Protein AF-A0A183U606-F1 (afdb_monomer_lite)

Structure (mmCIF, N/CA/C/O backbone):
data_AF-A0A183U606-F1
#
_entry.id   AF-A0A183U606-F1
#
loop_
_atom_site.group_PDB
_atom_site.id
_atom_site.type_symbol
_atom_site.label_atom_id
_atom_site.label_alt_id
_atom_site.label_comp_id
_atom_site.label_asym_id
_atom_site.label_entity_id
_atom_site.label_seq_id
_atom_site.pdbx_PDB_ins_code
_atom_site.Cartn_x
_atom_site.Cartn_y
_atom_site.Cartn_z
_atom_site.occupancy
_atom_site.B_iso_or_equiv
_atom_site.auth_seq_id
_atom_site.auth_comp_id
_atom_site.auth_asym_id
_atom_site.auth_atom_id
_atom_site.pdbx_PDB_model_num
ATOM 1 N N . MET A 1 1 ? 29.284 -0.358 -15.252 1.00 51.59 1 MET A N 1
ATOM 2 C CA . MET A 1 1 ? 27.836 -0.085 -15.121 1.00 51.59 1 MET A CA 1
ATOM 3 C C . MET A 1 1 ? 27.487 1.067 -16.041 1.00 51.59 1 MET A C 1
ATOM 5 O O . MET A 1 1 ? 28.273 2.001 -16.119 1.00 51.59 1 MET A O 1
ATOM 9 N N . VAL A 1 2 ? 26.367 0.983 -16.757 1.00 69.38 2 VAL A N 1
ATOM 10 C CA . VAL A 1 2 ? 25.834 2.104 -17.545 1.00 69.38 2 VAL A CA 1
ATOM 11 C C . VAL A 1 2 ? 24.966 2.936 -16.607 1.00 69.38 2 VAL A C 1
ATOM 13 O O . VAL A 1 2 ? 24.055 2.390 -15.990 1.00 69.38 2 VAL A O 1
ATOM 16 N N . SER A 1 3 ? 25.261 4.226 -16.464 1.00 72.00 3 SER A N 1
ATOM 17 C CA . SER A 1 3 ? 24.413 5.155 -15.716 1.00 72.00 3 SER A CA 1
ATOM 18 C C . SER A 1 3 ? 23.158 5.465 -16.533 1.00 72.00 3 SER A C 1
ATOM 20 O O . SER A 1 3 ? 23.255 6.032 -17.624 1.00 72.00 3 SER A O 1
ATOM 22 N N . VAL A 1 4 ? 21.992 5.071 -16.022 1.00 73.94 4 VAL A N 1
ATOM 23 C CA . VAL A 1 4 ? 20.691 5.378 -16.627 1.00 73.94 4 VAL A CA 1
ATOM 24 C C . VAL A 1 4 ? 20.241 6.755 -16.136 1.00 73.94 4 VAL A C 1
ATOM 26 O O . VAL A 1 4 ? 20.188 7.009 -14.938 1.00 73.94 4 VAL A O 1
ATOM 29 N N . SER A 1 5 ? 19.941 7.646 -17.071 1.00 78.75 5 SER A N 1
ATOM 30 C CA . SER A 1 5 ? 19.468 9.008 -16.868 1.00 78.75 5 SER A CA 1
ATOM 31 C C . SER A 1 5 ? 17.972 9.066 -17.204 1.00 78.75 5 SER A C 1
ATOM 33 O O . SER A 1 5 ? 17.565 8.544 -18.249 1.00 78.75 5 SER A O 1
ATOM 35 N N . PRO A 1 6 ? 17.140 9.681 -16.346 1.00 72.06 6 PRO A N 1
ATOM 36 C CA . PRO A 1 6 ? 15.696 9.750 -16.554 1.00 72.06 6 PRO A CA 1
ATOM 37 C C . PRO A 1 6 ? 15.299 10.411 -17.881 1.00 72.06 6 PRO A C 1
ATOM 39 O O . PRO A 1 6 ? 15.915 11.386 -18.308 1.00 72.06 6 PRO A O 1
ATOM 42 N N . GLY A 1 7 ? 14.258 9.887 -18.534 1.00 73.81 7 GLY A N 1
ATOM 43 C CA . GLY A 1 7 ? 13.713 10.414 -19.793 1.00 73.81 7 GLY A CA 1
ATOM 44 C C . GLY A 1 7 ? 14.581 10.195 -21.041 1.00 73.81 7 GLY A C 1
ATOM 45 O O . GLY A 1 7 ? 14.185 10.601 -22.133 1.00 73.81 7 GLY A O 1
ATOM 46 N N . VAL A 1 8 ? 15.743 9.549 -20.909 1.00 83.12 8 VAL A N 1
ATOM 47 C CA . VAL A 1 8 ? 16.643 9.251 -22.031 1.00 83.12 8 VAL A CA 1
ATOM 48 C C . VAL A 1 8 ? 16.272 7.912 -22.674 1.00 83.12 8 VAL A C 1
ATOM 50 O O . VAL A 1 8 ? 15.867 6.960 -22.005 1.00 83.12 8 VAL A O 1
ATOM 53 N N . GLN A 1 9 ? 16.408 7.836 -23.997 1.00 86.00 9 GLN A N 1
ATOM 54 C CA . GLN A 1 9 ? 16.187 6.616 -24.764 1.00 86.00 9 GLN A CA 1
ATOM 55 C C . GLN A 1 9 ? 17.453 5.753 -24.783 1.00 86.00 9 GLN A C 1
ATOM 57 O O . GLN A 1 9 ? 18.538 6.225 -25.124 1.00 86.00 9 GLN A O 1
ATOM 62 N N . TYR A 1 10 ? 17.308 4.474 -24.446 1.00 87.19 10 TYR A N 1
ATOM 63 C CA . TYR A 1 10 ? 18.396 3.506 -24.398 1.00 87.19 10 TYR A CA 1
ATOM 64 C C . TYR A 1 10 ? 18.227 2.440 -25.471 1.00 87.19 10 TYR A C 1
ATOM 66 O O . TYR A 1 10 ? 17.169 1.827 -25.609 1.00 87.19 10 TYR A O 1
ATOM 74 N N . HIS A 1 11 ? 19.314 2.194 -26.199 1.00 89.94 11 HIS A N 1
ATOM 75 C CA . HIS A 1 11 ? 19.431 1.087 -27.138 1.00 89.94 11 HIS A CA 1
ATOM 76 C C . HIS A 1 11 ? 20.154 -0.065 -26.443 1.00 89.94 11 HIS A C 1
ATOM 78 O O . HIS A 1 11 ? 21.359 -0.000 -26.201 1.00 89.94 11 HIS A O 1
ATOM 84 N N . ALA A 1 12 ? 19.415 -1.121 -26.118 1.00 86.69 12 ALA A N 1
ATOM 85 C CA . ALA A 1 12 ? 19.980 -2.349 -25.585 1.00 86.69 12 ALA A CA 1
ATOM 86 C C . ALA A 1 12 ? 20.118 -3.367 -26.719 1.00 86.69 12 ALA A C 1
ATOM 88 O O . ALA A 1 12 ? 19.152 -3.663 -27.420 1.00 86.69 12 ALA A O 1
ATOM 89 N N . THR A 1 13 ? 21.318 -3.917 -26.899 1.00 90.75 13 THR A N 1
ATOM 90 C CA . THR A 1 13 ? 21.570 -4.978 -27.880 1.00 90.75 13 THR A CA 1
ATOM 91 C C . THR A 1 13 ? 22.201 -6.178 -27.202 1.00 90.75 13 THR A C 1
ATOM 93 O O . THR A 1 13 ? 23.257 -6.052 -26.582 1.00 90.75 13 THR A O 1
ATOM 96 N N . VAL A 1 14 ? 21.585 -7.346 -27.350 1.00 91.06 14 VAL A N 1
ATOM 97 C CA . VAL A 1 14 ? 22.096 -8.617 -26.834 1.00 91.06 14 VAL A CA 1
ATOM 98 C C . VAL A 1 14 ? 22.326 -9.585 -27.987 1.00 91.06 14 VAL A C 1
ATOM 100 O O . VAL A 1 14 ? 21.628 -9.551 -28.997 1.00 91.06 14 VAL A O 1
ATOM 103 N N . ARG A 1 15 ? 23.318 -10.460 -27.853 1.00 94.56 15 ARG A N 1
ATOM 104 C CA . ARG A 1 15 ? 23.499 -11.610 -28.743 1.00 94.56 15 ARG A CA 1
ATOM 105 C C . ARG A 1 15 ? 23.954 -12.801 -27.921 1.00 94.56 15 ARG A C 1
ATOM 107 O O . ARG A 1 15 ? 24.684 -12.627 -26.946 1.00 94.56 15 ARG A O 1
ATOM 114 N N . ALA A 1 16 ? 23.549 -13.992 -28.328 1.00 92.38 16 ALA A N 1
ATOM 115 C CA . ALA A 1 16 ? 24.058 -15.224 -27.750 1.00 92.38 16 ALA A CA 1
ATOM 116 C C . ALA A 1 16 ? 25.278 -15.680 -28.553 1.00 92.38 16 ALA A C 1
ATOM 118 O O . ALA A 1 16 ? 25.255 -15.633 -29.781 1.00 92.38 16 ALA A O 1
ATOM 119 N N . CYS A 1 17 ? 26.335 -16.126 -27.881 1.00 94.25 17 CYS A N 1
ATOM 120 C CA . CYS A 1 17 ? 27.505 -16.706 -28.534 1.00 94.25 17 CYS A CA 1
ATOM 121 C C . CYS A 1 17 ? 27.821 -18.069 -27.921 1.00 94.25 17 CYS A C 1
ATOM 123 O O . CYS A 1 17 ? 27.781 -18.227 -26.703 1.00 94.25 17 CYS A O 1
ATOM 125 N N . VAL A 1 18 ? 28.172 -19.033 -28.768 1.00 92.38 18 VAL A N 1
ATOM 126 C CA . VAL A 1 18 ? 28.746 -20.320 -28.374 1.00 92.38 18 VAL A CA 1
ATOM 127 C C . VAL A 1 18 ? 30.096 -20.439 -29.070 1.00 92.38 18 VAL A C 1
ATOM 129 O O . VAL A 1 18 ? 30.176 -20.495 -30.297 1.00 92.38 18 VAL A O 1
ATOM 132 N N . MET A 1 19 ? 31.170 -20.446 -28.277 1.00 92.38 19 MET A N 1
ATOM 133 C CA . MET A 1 19 ? 32.551 -20.362 -28.765 1.00 92.38 19 MET A CA 1
ATOM 134 C C . MET A 1 19 ? 32.755 -19.137 -29.679 1.00 92.38 19 MET A C 1
ATOM 136 O O . MET A 1 19 ? 32.688 -18.004 -29.208 1.00 92.38 19 MET A O 1
ATOM 140 N N . THR A 1 20 ? 32.998 -19.352 -30.974 1.00 91.56 20 THR A N 1
ATOM 141 C CA . THR A 1 20 ? 33.226 -18.307 -31.983 1.00 91.56 20 THR A CA 1
ATOM 142 C C . THR A 1 20 ? 31.988 -17.990 -32.823 1.00 91.56 20 THR A C 1
ATOM 144 O O . THR A 1 20 ? 32.018 -17.053 -33.619 1.00 91.56 20 THR A O 1
ATOM 147 N N . VAL A 1 21 ? 30.895 -18.741 -32.659 1.00 91.75 21 VAL A N 1
ATO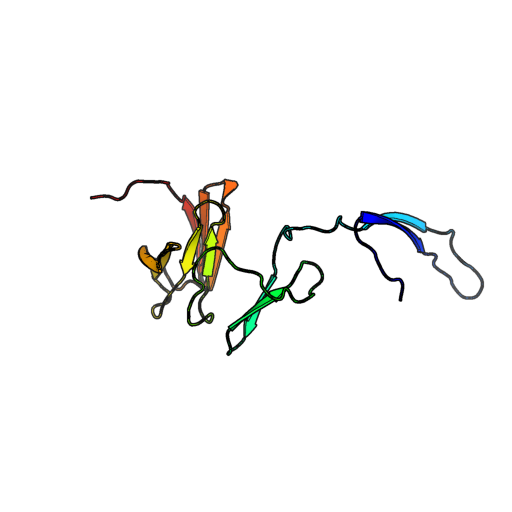M 148 C CA . VAL A 1 21 ? 29.651 -18.548 -33.411 1.00 91.75 21 VAL A CA 1
ATOM 149 C C . VAL A 1 21 ? 28.682 -17.734 -32.563 1.00 91.75 21 VAL A C 1
ATOM 151 O O . VAL A 1 21 ? 28.347 -18.122 -31.447 1.00 91.75 21 VAL A O 1
ATOM 154 N N . CYS A 1 22 ? 28.210 -16.608 -33.094 1.00 95.50 22 CYS A N 1
ATOM 155 C CA . CYS A 1 22 ? 27.234 -15.751 -32.428 1.00 95.50 22 CYS A CA 1
ATOM 156 C C . CYS A 1 22 ? 25.937 -15.658 -33.231 1.00 95.50 22 CYS A C 1
ATOM 158 O O . CYS A 1 22 ? 25.955 -15.646 -34.461 1.00 95.50 22 CYS A O 1
ATOM 160 N N . SER A 1 23 ? 24.815 -15.534 -32.527 1.00 94.81 23 SER A N 1
ATOM 161 C CA . SER A 1 23 ? 23.541 -15.149 -33.119 1.00 94.81 23 SER A CA 1
ATOM 162 C C . SER A 1 23 ? 23.615 -13.722 -33.678 1.00 94.81 23 SER A C 1
ATOM 164 O O . SER A 1 23 ? 24.464 -12.924 -33.255 1.00 94.81 23 SER A O 1
ATOM 166 N N . PRO A 1 24 ? 22.677 -13.349 -34.566 1.00 94.19 24 PRO A N 1
ATOM 167 C CA . PRO A 1 24 ? 22.391 -11.948 -34.838 1.00 94.19 24 PRO A CA 1
ATOM 168 C C . PRO A 1 24 ? 22.106 -11.178 -33.541 1.00 94.19 24 PRO A C 1
ATOM 170 O O . PRO A 1 24 ? 21.682 -11.762 -32.536 1.00 94.19 24 PRO A O 1
ATOM 173 N N . PHE A 1 25 ? 22.337 -9.866 -33.567 1.00 93.31 25 PHE A N 1
ATOM 174 C CA . PHE A 1 25 ? 21.952 -8.995 -32.461 1.00 93.31 25 PHE A CA 1
ATOM 175 C C . PHE A 1 25 ? 20.427 -8.906 -32.370 1.00 93.31 25 PHE A C 1
ATOM 177 O O . PHE A 1 25 ? 19.756 -8.618 -33.359 1.00 93.31 25 PHE A O 1
ATOM 184 N N . ALA A 1 26 ? 19.897 -9.116 -31.169 1.00 92.62 26 ALA A N 1
ATOM 185 C CA . ALA A 1 26 ? 18.553 -8.714 -30.799 1.00 92.62 26 ALA A CA 1
ATOM 186 C C . ALA A 1 26 ? 18.636 -7.330 -30.150 1.00 92.62 26 ALA A C 1
ATOM 188 O O . ALA A 1 26 ? 19.405 -7.125 -29.208 1.00 92.62 26 ALA A O 1
ATOM 189 N N . SER A 1 27 ? 17.870 -6.379 -30.673 1.00 91.94 27 SER A N 1
ATOM 190 C CA . SER A 1 27 ? 17.892 -4.985 -30.234 1.00 91.94 27 SER A CA 1
ATOM 191 C C . SER A 1 27 ? 16.531 -4.588 -29.683 1.00 91.94 27 SER A C 1
ATOM 193 O O . SER A 1 27 ? 15.505 -4.887 -30.289 1.00 91.94 27 SER A O 1
ATOM 195 N N . ALA A 1 28 ? 16.529 -3.879 -28.561 1.00 88.31 28 ALA A N 1
ATOM 196 C CA . ALA A 1 28 ? 15.353 -3.227 -28.010 1.00 88.31 28 ALA A CA 1
ATOM 197 C C . ALA A 1 28 ? 15.683 -1.763 -27.727 1.00 88.31 28 ALA A C 1
ATOM 199 O O . ALA A 1 28 ? 16.792 -1.434 -27.297 1.00 88.31 28 ALA A O 1
ATOM 200 N N . ILE A 1 29 ? 14.713 -0.891 -27.981 1.00 87.19 29 ILE A N 1
ATOM 201 C CA . ILE A 1 29 ? 14.822 0.531 -27.686 1.00 87.19 29 ILE A CA 1
ATOM 202 C C . ILE A 1 29 ? 13.778 0.846 -26.628 1.00 87.19 29 ILE A C 1
ATOM 204 O O . ILE A 1 29 ? 12.586 0.790 -26.915 1.00 87.19 29 ILE A O 1
ATOM 208 N N . ASN A 1 30 ? 14.232 1.173 -25.422 1.00 81.50 30 ASN A N 1
ATOM 209 C CA . ASN A 1 30 ? 13.361 1.527 -24.310 1.00 81.50 30 ASN A 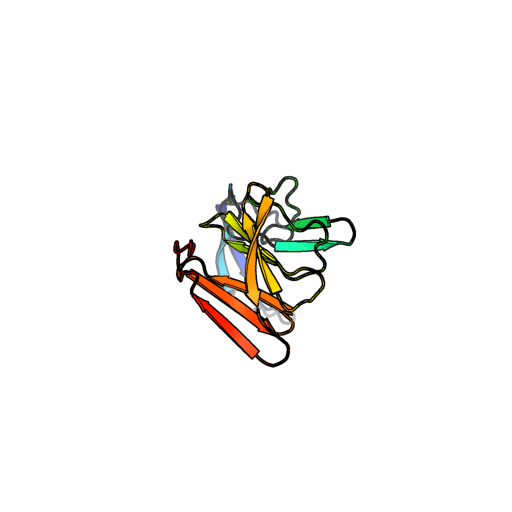CA 1
ATOM 210 C C . ASN A 1 30 ? 13.730 2.911 -23.789 1.00 81.50 30 ASN A C 1
ATOM 212 O O . ASN A 1 30 ? 14.906 3.244 -23.654 1.00 81.50 30 ASN A O 1
ATOM 216 N N . SER A 1 31 ? 12.718 3.708 -23.473 1.00 81.75 31 SER A N 1
ATOM 217 C CA . SER A 1 31 ? 12.910 4.980 -22.784 1.00 81.75 31 SER A CA 1
ATOM 218 C C . SER A 1 31 ? 12.943 4.735 -21.283 1.00 81.75 31 SER A C 1
ATOM 220 O O . SER A 1 31 ? 12.066 4.052 -20.751 1.00 81.75 31 SER A O 1
ATOM 222 N N . ALA A 1 32 ? 13.945 5.283 -20.597 1.00 74.38 32 ALA A N 1
ATOM 223 C CA . ALA A 1 32 ? 13.916 5.345 -19.144 1.00 74.38 32 ALA A CA 1
ATOM 224 C C . ALA A 1 32 ? 12.722 6.198 -18.704 1.00 74.38 32 ALA A C 1
ATOM 226 O O . ALA A 1 32 ? 12.347 7.153 -19.393 1.00 74.38 32 ALA A O 1
ATOM 227 N N . PHE A 1 33 ? 12.130 5.860 -17.558 1.00 70.62 33 PHE A N 1
ATOM 228 C CA . PHE A 1 33 ? 11.058 6.666 -16.987 1.00 70.62 33 PHE A CA 1
ATOM 229 C C . PHE A 1 33 ? 11.498 8.132 -16.880 1.00 70.62 33 PHE A C 1
ATOM 231 O O . PHE A 1 33 ? 12.657 8.423 -16.567 1.00 70.62 33 PHE A O 1
ATOM 238 N N . ALA A 1 34 ? 10.586 9.054 -17.194 1.00 69.62 34 ALA A N 1
ATOM 239 C CA . ALA A 1 34 ? 10.820 10.469 -16.939 1.00 69.62 34 ALA A CA 1
ATOM 240 C C . ALA A 1 34 ? 11.089 10.674 -15.438 1.00 69.62 34 ALA A C 1
ATOM 242 O O . ALA A 1 34 ? 10.566 9.906 -14.626 1.00 69.62 34 ALA A O 1
ATOM 243 N N . PRO A 1 35 ? 11.899 11.678 -15.058 1.00 62.88 35 PRO A N 1
ATOM 244 C CA . PRO A 1 35 ? 12.071 12.005 -13.654 1.00 62.88 35 PRO A CA 1
ATOM 245 C C . PRO A 1 35 ? 10.695 12.388 -13.112 1.00 62.88 35 PRO A C 1
ATOM 247 O O . PRO A 1 35 ? 10.078 13.354 -13.565 1.00 62.88 35 PRO A O 1
ATOM 250 N N . PHE A 1 36 ? 10.174 11.564 -12.213 1.00 62.16 36 PHE A N 1
ATOM 251 C CA . PHE A 1 36 ? 8.905 11.835 -11.570 1.00 62.16 36 PHE A CA 1
ATOM 252 C C . PHE A 1 36 ? 9.156 12.845 -10.452 1.00 62.16 36 PHE A C 1
ATOM 254 O O . PHE A 1 36 ? 9.927 12.562 -9.540 1.00 62.16 36 PHE A O 1
ATOM 261 N N . ASN A 1 37 ? 8.510 14.013 -10.519 1.00 61.50 37 ASN A N 1
ATOM 262 C CA . ASN A 1 37 ? 8.480 14.938 -9.378 1.00 61.50 37 ASN A CA 1
ATOM 263 C C . ASN A 1 37 ? 7.737 14.310 -8.186 1.00 61.50 37 ASN A C 1
ATOM 265 O O . ASN A 1 37 ? 8.070 14.588 -7.042 1.00 61.50 37 ASN A O 1
ATOM 269 N N . GLU A 1 38 ? 6.766 13.437 -8.472 1.00 60.84 38 GLU A N 1
ATOM 270 C CA . GLU A 1 38 ? 6.078 12.595 -7.497 1.00 60.84 38 GLU A CA 1
ATOM 271 C C . GLU A 1 38 ? 6.059 11.151 -8.018 1.00 60.84 38 GLU A C 1
ATOM 273 O O . GLU A 1 38 ? 5.519 10.909 -9.105 1.00 60.84 38 GLU A O 1
ATOM 278 N N . PRO A 1 39 ? 6.662 10.187 -7.303 1.00 65.44 39 PRO A N 1
ATOM 279 C CA . PRO A 1 39 ? 6.707 8.801 -7.749 1.00 65.44 39 PRO A CA 1
ATOM 280 C C . PRO A 1 39 ? 5.281 8.227 -7.878 1.00 65.44 39 PRO A C 1
ATOM 282 O O . PRO A 1 39 ? 4.448 8.445 -6.998 1.00 65.44 39 PRO A O 1
ATOM 285 N N . PRO A 1 40 ? 4.977 7.468 -8.951 1.00 65.06 40 PRO A N 1
ATOM 286 C CA . PRO A 1 40 ? 3.625 6.961 -9.213 1.00 65.06 40 PRO A CA 1
ATOM 287 C C . PRO A 1 40 ? 3.138 5.962 -8.154 1.00 65.06 40 PRO A C 1
ATOM 289 O O . PRO A 1 40 ? 1.937 5.763 -7.985 1.00 65.06 40 PRO A O 1
ATOM 292 N N . PHE A 1 41 ? 4.072 5.315 -7.464 1.00 70.81 41 PHE A N 1
ATOM 293 C CA . PHE A 1 41 ? 3.844 4.515 -6.273 1.00 70.81 41 PHE A CA 1
ATOM 294 C C . PHE A 1 41 ? 5.115 4.551 -5.426 1.00 70.81 41 PHE A C 1
ATOM 296 O O . PHE A 1 41 ? 6.220 4.684 -5.956 1.00 70.81 41 PHE A O 1
ATOM 303 N N . VAL A 1 42 ? 4.945 4.420 -4.116 1.00 77.31 42 VAL A N 1
ATOM 304 C CA . VAL A 1 42 ? 6.038 4.363 -3.147 1.00 77.31 42 VAL A CA 1
ATOM 305 C C . VAL A 1 42 ? 5.980 3.019 -2.450 1.00 77.31 42 VAL A C 1
ATOM 307 O O . VAL A 1 42 ? 4.909 2.544 -2.069 1.00 77.31 42 VAL A O 1
ATOM 310 N N . LEU A 1 43 ? 7.139 2.394 -2.323 1.00 82.00 43 LEU A N 1
ATOM 311 C CA . LEU A 1 43 ? 7.323 1.212 -1.504 1.00 82.00 43 LEU A CA 1
ATOM 312 C C . LEU A 1 43 ? 7.701 1.685 -0.110 1.00 82.00 43 LEU A C 1
ATOM 314 O O . LEU A 1 43 ? 8.449 2.647 0.034 1.00 82.00 43 LEU A O 1
ATOM 318 N N . PHE A 1 44 ? 7.201 1.022 0.919 1.00 82.69 44 PHE A N 1
ATOM 319 C CA . PHE A 1 44 ? 7.637 1.312 2.273 1.00 82.69 44 PHE A CA 1
ATOM 320 C C . PHE A 1 44 ? 8.156 0.047 2.933 1.00 82.69 44 PHE A C 1
ATOM 322 O O . PHE A 1 44 ? 7.606 -1.040 2.738 1.00 82.69 44 PHE A O 1
ATOM 329 N N . ASN A 1 45 ? 9.222 0.198 3.707 1.00 79.88 45 ASN A N 1
ATOM 330 C CA . ASN A 1 45 ? 9.706 -0.828 4.607 1.00 79.88 45 ASN A CA 1
ATOM 331 C C . ASN A 1 45 ? 9.352 -0.433 6.035 1.00 79.88 45 ASN A C 1
ATOM 333 O O . ASN A 1 45 ? 9.468 0.731 6.414 1.00 79.88 45 ASN A O 1
ATOM 337 N N . ARG A 1 46 ? 8.918 -1.412 6.818 1.00 75.56 46 ARG A N 1
ATOM 338 C CA . ARG A 1 46 ? 8.633 -1.227 8.238 1.00 75.56 46 ARG A CA 1
ATOM 339 C C . ARG A 1 46 ? 9.854 -1.684 9.019 1.00 75.56 46 ARG A C 1
ATOM 341 O O . ARG A 1 46 ? 10.307 -2.812 8.833 1.00 75.56 46 ARG A O 1
ATOM 348 N N . THR A 1 47 ? 10.373 -0.814 9.867 1.00 71.12 47 THR A N 1
ATOM 349 C CA . THR A 1 47 ? 11.465 -1.106 10.797 1.00 71.12 47 THR A CA 1
ATOM 350 C C . THR A 1 47 ? 10.972 -0.884 12.226 1.00 71.12 47 THR A C 1
ATOM 352 O O . THR A 1 47 ? 9.914 -0.288 12.433 1.00 71.12 47 THR A O 1
ATOM 355 N N . ASP A 1 48 ? 11.713 -1.372 13.221 1.00 67.44 48 ASP A N 1
ATOM 356 C CA . ASP A 1 48 ? 11.354 -1.161 14.633 1.00 67.44 48 ASP A CA 1
ATOM 357 C C . ASP A 1 48 ? 11.355 0.336 15.011 1.00 67.44 48 ASP A C 1
ATOM 359 O O . ASP A 1 48 ? 10.632 0.750 15.914 1.00 67.44 48 ASP A O 1
ATOM 363 N N . ASP A 1 49 ? 12.116 1.153 14.271 1.00 68.12 49 ASP A N 1
ATOM 364 C CA . ASP A 1 49 ? 12.285 2.592 14.495 1.00 68.12 49 ASP A CA 1
ATOM 365 C C . ASP A 1 49 ? 11.354 3.471 13.629 1.00 68.12 49 ASP A C 1
ATOM 367 O O . ASP A 1 49 ? 11.345 4.695 13.791 1.00 68.12 49 ASP A O 1
ATOM 371 N N . GLY A 1 50 ? 10.564 2.892 12.710 1.00 72.12 50 GLY A N 1
ATOM 372 C CA . GLY A 1 50 ? 9.628 3.657 11.880 1.00 72.12 50 GLY A CA 1
ATOM 373 C C . GLY A 1 50 ? 9.274 3.050 10.517 1.00 72.12 50 GLY A C 1
ATOM 374 O O . GLY A 1 50 ? 9.182 1.836 10.330 1.00 72.12 50 GLY A O 1
ATOM 375 N N . ILE A 1 51 ? 8.989 3.933 9.556 1.00 79.62 51 ILE A N 1
ATOM 376 C CA . ILE A 1 51 ? 8.643 3.575 8.177 1.00 79.62 51 ILE A CA 1
ATOM 377 C C . ILE A 1 51 ? 9.615 4.285 7.235 1.00 79.62 51 ILE A C 1
ATOM 379 O O . ILE A 1 51 ? 9.627 5.513 7.167 1.00 79.62 51 ILE A O 1
ATOM 383 N N . ASP A 1 52 ? 10.374 3.499 6.479 1.00 84.62 52 ASP A N 1
ATOM 384 C CA . ASP A 1 52 ? 11.271 3.985 5.434 1.00 84.62 52 ASP A CA 1
ATOM 385 C C . ASP A 1 52 ? 10.567 3.932 4.079 1.00 84.62 52 ASP A C 1
ATOM 387 O O . ASP A 1 52 ? 9.916 2.938 3.751 1.00 84.62 52 ASP A O 1
ATOM 391 N N . PHE A 1 53 ? 10.725 4.972 3.264 1.00 84.44 53 PHE A N 1
ATOM 392 C CA . PHE A 1 53 ? 10.119 5.057 1.937 1.00 84.44 53 PHE A CA 1
ATOM 393 C C . PHE A 1 53 ? 11.151 4.852 0.840 1.00 84.44 53 PHE A C 1
ATOM 395 O O . PHE A 1 53 ? 12.266 5.364 0.913 1.00 84.44 53 PHE A O 1
ATOM 402 N N . PHE A 1 54 ? 10.749 4.140 -0.206 1.00 83.56 54 PHE A N 1
ATOM 403 C CA . PHE A 1 54 ? 11.572 3.811 -1.355 1.00 83.56 54 PHE A CA 1
ATOM 404 C C . PHE A 1 54 ? 10.818 4.086 -2.650 1.00 83.56 54 PHE A C 1
ATOM 406 O O . PHE A 1 54 ? 9.607 3.863 -2.761 1.00 83.56 54 PHE A O 1
ATOM 413 N N . ASP A 1 55 ? 11.548 4.540 -3.658 1.00 78.88 55 ASP A N 1
ATOM 414 C CA . ASP A 1 55 ? 11.023 4.663 -5.008 1.00 78.88 55 ASP A CA 1
ATOM 415 C C . ASP A 1 55 ? 10.849 3.286 -5.682 1.00 78.88 55 ASP A C 1
ATOM 417 O O . ASP A 1 55 ? 11.183 2.228 -5.143 1.00 78.88 55 ASP A O 1
ATOM 421 N N . SER A 1 56 ? 10.342 3.291 -6.916 1.00 77.06 56 SER A N 1
ATOM 422 C CA . SER A 1 56 ? 10.159 2.073 -7.716 1.00 77.06 56 SER A CA 1
ATOM 423 C C . SER A 1 56 ? 11.455 1.318 -8.054 1.00 77.06 56 SER A C 1
ATOM 425 O O . SER A 1 56 ? 11.389 0.186 -8.530 1.00 77.06 56 SER A O 1
ATOM 427 N N . LEU A 1 57 ? 12.620 1.943 -7.865 1.00 78.56 57 LEU A N 1
ATOM 428 C CA . LEU A 1 57 ? 13.945 1.360 -8.076 1.00 78.56 57 LEU A CA 1
ATOM 429 C C . LEU A 1 57 ? 14.588 0.892 -6.758 1.00 78.56 57 LEU A C 1
ATOM 431 O O . LEU A 1 57 ? 15.694 0.352 -6.790 1.00 78.56 57 LEU A O 1
ATOM 435 N N . GLY A 1 58 ? 13.903 1.058 -5.622 1.00 75.94 58 GLY A N 1
ATOM 436 C CA . GLY A 1 58 ? 14.406 0.708 -4.296 1.00 75.94 58 GLY A CA 1
ATOM 437 C C . GLY A 1 58 ? 15.367 1.743 -3.707 1.00 75.94 58 GLY A C 1
ATOM 438 O O . GLY A 1 58 ? 16.099 1.419 -2.774 1.00 75.94 58 GLY A O 1
ATOM 439 N N . LEU A 1 59 ? 15.406 2.965 -4.245 1.00 81.69 59 LEU A N 1
ATOM 440 C CA . LEU A 1 59 ? 16.202 4.059 -3.692 1.00 81.69 59 LEU A CA 1
ATOM 441 C C . LEU A 1 59 ? 15.423 4.760 -2.572 1.00 81.69 59 LEU A C 1
ATOM 443 O O . LEU A 1 59 ? 14.221 4.978 -2.733 1.00 81.69 59 LEU A O 1
ATOM 447 N N . PRO A 1 60 ? 16.073 5.124 -1.454 1.00 83.81 60 PRO A N 1
ATOM 448 C CA . PRO A 1 60 ? 15.400 5.780 -0.341 1.00 83.81 60 PRO A CA 1
ATOM 449 C C . PRO A 1 60 ? 14.877 7.166 -0.739 1.00 83.81 60 PRO A C 1
ATOM 451 O O . PRO A 1 60 ? 15.551 7.932 -1.431 1.00 83.81 60 PRO A O 1
ATOM 454 N N . LEU A 1 61 ? 13.678 7.494 -0.266 1.00 83.69 61 LEU A N 1
ATOM 455 C CA . LEU A 1 61 ? 13.040 8.796 -0.422 1.00 83.69 61 LEU A CA 1
ATOM 456 C C . LEU A 1 61 ? 13.146 9.571 0.893 1.00 83.69 61 LEU A C 1
ATOM 458 O O . LEU A 1 61 ? 12.265 9.512 1.752 1.00 83.69 61 LEU A O 1
ATOM 462 N N . GLU A 1 62 ? 14.243 10.308 1.048 1.00 71.38 62 GLU A N 1
ATOM 463 C CA . GLU A 1 62 ? 14.441 11.211 2.179 1.00 71.38 62 GLU A CA 1
ATOM 464 C C . GLU A 1 62 ? 13.415 12.356 2.073 1.00 71.38 62 GLU A C 1
ATOM 466 O O . GLU A 1 62 ? 13.508 13.166 1.158 1.00 71.38 62 GLU A O 1
ATOM 471 N N . GLN A 1 63 ? 12.443 12.428 2.997 1.00 68.75 63 GLN A N 1
ATOM 472 C CA . GLN A 1 63 ? 11.349 13.430 3.069 1.00 68.75 63 GLN A CA 1
ATOM 473 C C . GLN A 1 63 ? 10.051 13.109 2.303 1.00 68.75 63 GLN A C 1
ATOM 475 O O . GLN A 1 63 ? 9.275 14.014 1.991 1.00 68.75 63 GLN A O 1
ATOM 480 N N . TYR A 1 64 ? 9.752 11.836 2.035 1.00 72.81 64 TYR A N 1
ATOM 481 C CA . TYR A 1 64 ? 8.411 11.483 1.563 1.00 72.81 64 TYR A CA 1
ATOM 482 C C . TYR A 1 64 ? 7.376 11.604 2.694 1.00 72.81 64 TYR A C 1
ATOM 484 O O . TYR A 1 64 ? 7.354 10.794 3.620 1.00 72.81 64 TYR A O 1
ATOM 492 N N . GLU A 1 65 ? 6.503 12.610 2.617 1.00 70.38 65 GLU A N 1
ATOM 493 C CA . GLU A 1 65 ? 5.388 12.774 3.551 1.00 70.38 65 GLU A CA 1
ATOM 494 C C . GLU A 1 65 ? 4.112 12.138 3.000 1.00 70.38 65 GLU A C 1
ATOM 496 O O . GLU A 1 65 ? 3.580 12.523 1.955 1.00 70.38 65 GLU A O 1
ATOM 501 N N . ILE A 1 66 ? 3.560 11.193 3.754 1.00 70.44 66 ILE A N 1
ATOM 502 C CA . ILE A 1 66 ? 2.193 10.735 3.536 1.00 70.44 66 ILE A CA 1
ATOM 503 C C . ILE A 1 66 ? 1.266 11.799 4.124 1.00 70.44 66 ILE A C 1
ATOM 505 O O . ILE A 1 66 ? 1.374 12.152 5.294 1.00 70.44 66 ILE A O 1
ATOM 509 N N . GLY A 1 67 ? 0.331 12.313 3.320 1.00 65.31 67 GLY A N 1
ATOM 510 C CA . GLY A 1 67 ? -0.614 13.375 3.706 1.00 65.31 67 GLY A CA 1
ATOM 511 C C . GLY A 1 67 ? -1.624 13.010 4.809 1.00 65.31 67 GLY A C 1
ATOM 512 O O . GLY A 1 67 ? -2.647 13.680 4.935 1.00 65.31 67 GLY A O 1
ATOM 513 N N . SER A 1 68 ? -1.357 11.957 5.578 1.00 65.88 68 SER A N 1
ATOM 514 C CA . SER A 1 68 ? -2.136 11.436 6.694 1.00 65.88 68 SER A CA 1
ATOM 515 C C . SER A 1 68 ? -1.173 11.010 7.807 1.00 65.88 68 SER A C 1
ATOM 517 O O . SER A 1 68 ? -0.103 10.487 7.489 1.00 65.88 68 SER A O 1
ATOM 519 N N . PRO A 1 69 ? -1.535 11.174 9.095 1.00 70.19 69 PRO A N 1
ATOM 520 C CA . PRO A 1 69 ? -0.731 10.640 10.188 1.00 70.19 69 PRO A CA 1
ATOM 521 C C . PRO A 1 69 ? -0.533 9.140 9.976 1.00 70.19 69 PRO A C 1
ATOM 523 O O . PRO A 1 69 ? -1.496 8.435 9.675 1.00 70.19 69 PRO A O 1
ATOM 526 N N . LEU A 1 70 ? 0.711 8.680 10.083 1.00 71.69 70 LEU A N 1
ATOM 527 C CA . LEU A 1 70 ? 1.043 7.260 10.087 1.00 71.69 70 LEU A CA 1
ATOM 528 C C . LEU A 1 70 ? 0.766 6.665 11.474 1.00 71.69 70 LEU A C 1
ATOM 530 O O . LEU A 1 70 ? 0.761 7.406 12.462 1.00 71.69 70 LEU A O 1
ATOM 534 N N . PRO A 1 71 ? 0.519 5.348 11.575 1.00 67.00 71 PRO A N 1
ATOM 535 C CA . PRO A 1 71 ? 0.423 4.687 12.870 1.00 67.00 71 PRO A CA 1
ATOM 536 C C . PRO A 1 71 ? 1.706 4.901 13.683 1.00 67.00 71 PRO A C 1
ATOM 538 O O . PRO A 1 71 ? 2.802 4.836 13.129 1.00 67.00 71 PRO A O 1
ATOM 541 N N . VAL A 1 72 ? 1.561 5.132 14.992 1.00 61.97 72 VAL A N 1
ATOM 542 C CA . VAL A 1 72 ? 2.693 5.304 15.926 1.00 61.97 72 VAL A CA 1
ATOM 543 C C . VAL A 1 72 ? 3.520 4.017 16.034 1.00 61.97 72 VAL A C 1
ATOM 545 O O . VAL A 1 72 ? 4.735 4.082 16.166 1.00 61.97 72 VAL A O 1
ATOM 548 N N . GLU A 1 73 ? 2.867 2.859 15.906 1.00 64.38 73 GLU A N 1
ATOM 549 C CA . GLU A 1 73 ? 3.504 1.546 15.807 1.00 64.38 73 GLU A CA 1
ATOM 550 C C . GLU A 1 73 ? 3.091 0.894 14.475 1.00 64.38 73 GLU A C 1
ATOM 552 O O . GLU A 1 73 ? 1.917 0.565 14.289 1.00 64.38 73 GLU A O 1
ATOM 557 N N . PRO A 1 74 ? 4.012 0.701 13.514 1.00 62.72 74 PRO A N 1
ATOM 558 C CA . PRO A 1 74 ? 3.684 0.172 12.190 1.00 62.72 74 PRO A CA 1
ATOM 559 C C . PRO A 1 74 ? 3.504 -1.356 12.170 1.00 62.72 74 PRO A C 1
ATOM 561 O O . PRO A 1 74 ? 3.506 -1.962 11.096 1.00 62.72 74 PRO A O 1
ATOM 564 N N . THR A 1 75 ? 3.361 -2.003 13.328 1.00 68.94 75 THR A N 1
ATOM 565 C CA . THR A 1 75 ? 3.208 -3.460 13.445 1.00 68.94 75 THR A CA 1
ATOM 566 C C . THR A 1 75 ? 1.898 -3.945 12.827 1.00 68.94 75 THR A C 1
ATOM 568 O O . THR A 1 75 ? 1.867 -5.020 12.230 1.00 68.94 75 THR A O 1
ATOM 571 N N . SER A 1 76 ? 0.839 -3.132 12.862 1.00 78.88 76 SER A N 1
ATOM 572 C CA . SER A 1 76 ? -0.463 -3.493 12.306 1.00 78.88 76 SER A CA 1
ATOM 573 C C . SER A 1 76 ? -0.616 -3.141 10.811 1.00 78.88 76 SER A C 1
ATOM 575 O O . SER A 1 76 ? 0.056 -2.252 10.264 1.00 78.88 76 SER A O 1
ATOM 577 N N . PRO A 1 77 ? -1.472 -3.860 10.063 1.00 84.00 77 PRO A N 1
ATOM 578 C CA . PRO A 1 77 ? -1.808 -3.494 8.690 1.00 84.00 77 PRO A CA 1
ATOM 579 C C . PRO A 1 77 ? -2.459 -2.107 8.634 1.00 84.00 77 PRO A C 1
ATOM 581 O O . PRO A 1 77 ? -3.336 -1.783 9.433 1.00 84.00 77 PRO A O 1
ATOM 584 N N . PHE A 1 78 ? -2.063 -1.295 7.656 1.00 88.12 78 PHE A N 1
ATOM 585 C CA . PHE A 1 78 ? -2.687 0.001 7.416 1.00 88.12 78 PHE A CA 1
ATOM 586 C C . PHE A 1 78 ? -2.724 0.313 5.922 1.00 88.12 78 PHE A C 1
ATOM 588 O O . PHE A 1 78 ? -1.914 -0.199 5.149 1.00 88.12 78 PHE A 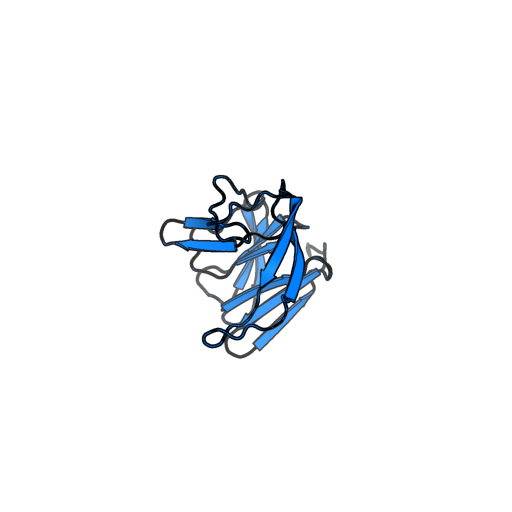O 1
ATOM 595 N N . VAL A 1 79 ? -3.657 1.166 5.512 1.00 88.31 79 VAL A N 1
ATOM 596 C CA . VAL A 1 79 ? -3.755 1.665 4.140 1.00 88.31 79 VAL A CA 1
ATOM 597 C C . VAL A 1 79 ? -4.238 3.108 4.140 1.00 88.31 79 VAL A C 1
ATOM 599 O O . VAL A 1 79 ? -5.072 3.490 4.955 1.00 88.31 79 VAL A O 1
ATOM 602 N N . VAL A 1 80 ? -3.721 3.919 3.221 1.00 86.56 80 VAL A N 1
ATOM 603 C CA . VAL A 1 80 ? -4.098 5.330 3.088 1.00 86.56 80 VAL A CA 1
ATOM 604 C C . VAL A 1 80 ? -4.928 5.514 1.827 1.00 86.56 80 VAL A C 1
ATOM 606 O O . VAL A 1 80 ? -4.532 5.065 0.753 1.00 86.56 80 VAL A O 1
ATOM 609 N N . ASP A 1 81 ? -6.073 6.182 1.950 1.00 85.62 81 ASP A N 1
ATOM 610 C CA . ASP A 1 81 ? -6.839 6.657 0.803 1.00 85.62 81 ASP A CA 1
ATOM 611 C C . ASP A 1 81 ? -6.245 7.976 0.290 1.00 85.62 81 ASP A C 1
ATOM 613 O O . ASP A 1 81 ? -6.403 9.005 0.951 1.00 85.62 81 ASP A O 1
ATOM 617 N N . PRO A 1 82 ? -5.608 8.006 -0.892 1.00 77.81 82 PRO A N 1
ATOM 618 C CA . PRO A 1 82 ? -5.059 9.241 -1.439 1.00 77.81 82 PRO A CA 1
ATOM 619 C C . PRO A 1 82 ? -6.141 10.259 -1.827 1.00 77.81 82 PRO A C 1
ATOM 621 O O . PRO A 1 82 ? -5.849 11.448 -1.909 1.00 77.81 82 PRO A O 1
ATOM 624 N N . THR A 1 83 ? -7.385 9.827 -2.072 1.00 81.25 83 THR A N 1
ATOM 625 C CA . THR A 1 83 ? -8.464 10.732 -2.503 1.00 81.25 83 THR A CA 1
ATOM 626 C C . THR A 1 83 ? -9.083 11.484 -1.339 1.00 81.25 83 THR A C 1
ATOM 628 O O . THR A 1 83 ? -9.357 12.677 -1.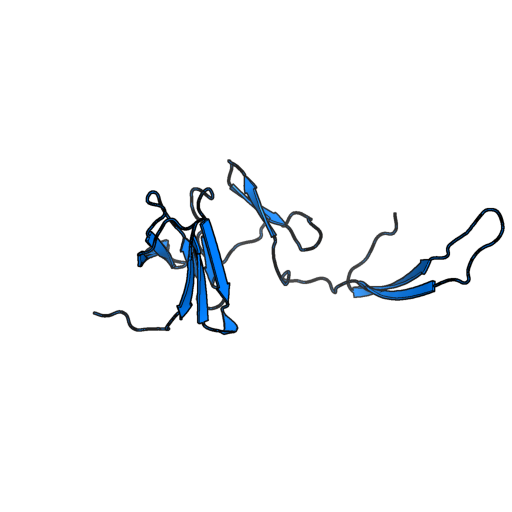442 1.00 81.25 83 THR A O 1
ATOM 631 N N . THR A 1 84 ? -9.290 10.794 -0.222 1.00 81.06 84 THR A N 1
ATOM 632 C CA . THR A 1 84 ? -9.972 11.346 0.949 1.00 81.06 84 THR A CA 1
ATOM 633 C C . THR A 1 84 ? -9.015 11.649 2.108 1.00 81.06 84 THR A C 1
ATOM 635 O O . THR A 1 84 ? -9.432 12.269 3.084 1.00 81.06 84 THR A O 1
ATOM 638 N N . GLN A 1 85 ? -7.740 11.258 1.992 1.00 83.31 85 GLN A N 1
ATOM 639 C CA . GLN A 1 85 ? -6.685 11.419 3.002 1.00 83.31 85 GLN A CA 1
ATOM 640 C C . GLN A 1 85 ? -7.019 10.759 4.348 1.00 83.31 85 GLN A C 1
ATOM 642 O O . GLN A 1 85 ? -6.648 11.262 5.408 1.00 83.31 85 GLN A O 1
ATOM 647 N N . TRP A 1 86 ? -7.735 9.634 4.307 1.00 86.44 86 TRP A N 1
ATOM 648 C CA . TRP A 1 86 ? -7.969 8.804 5.486 1.00 86.44 86 TRP A CA 1
ATOM 649 C C . TRP A 1 86 ? -6.911 7.714 5.588 1.00 86.44 86 TRP A C 1
ATOM 651 O O . TRP A 1 86 ? -6.638 7.015 4.612 1.00 86.44 86 TRP A O 1
ATOM 66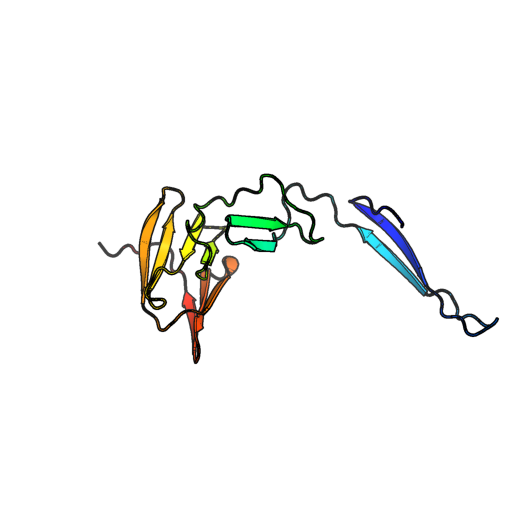1 N N . LEU A 1 87 ? -6.385 7.513 6.790 1.00 89.19 87 LEU A N 1
ATOM 662 C CA . LEU A 1 87 ? -5.663 6.305 7.164 1.00 89.19 87 LEU A CA 1
ATOM 663 C C . LEU A 1 87 ? -6.664 5.287 7.710 1.00 89.19 87 LEU A C 1
ATOM 665 O O . LEU A 1 87 ? -7.363 5.563 8.680 1.00 89.19 87 LEU A O 1
ATOM 669 N N . TYR A 1 88 ? -6.693 4.096 7.132 1.00 89.75 88 TYR A N 1
ATOM 670 C CA . TYR A 1 88 ? -7.355 2.932 7.704 1.00 89.75 88 TYR A CA 1
ATOM 671 C C . TYR A 1 88 ? -6.307 2.078 8.403 1.00 89.75 88 TYR A C 1
ATOM 673 O O . TYR A 1 88 ? -5.314 1.704 7.783 1.00 89.75 88 TYR A O 1
ATOM 681 N N . THR A 1 89 ? -6.511 1.780 9.679 1.00 89.38 89 THR A N 1
ATOM 682 C CA . THR A 1 89 ? -5.562 1.014 10.493 1.00 89.38 89 THR A CA 1
ATOM 683 C C . THR A 1 89 ? -6.292 0.143 11.505 1.00 89.38 89 THR A C 1
ATOM 685 O O . THR A 1 89 ? -7.491 0.313 11.746 1.00 89.38 89 THR A O 1
ATOM 688 N N . ILE A 1 90 ? -5.558 -0.782 12.103 1.00 87.56 90 ILE A N 1
ATOM 689 C CA . ILE A 1 90 ? -6.028 -1.673 13.153 1.00 87.56 90 ILE A CA 1
ATOM 690 C C . ILE A 1 90 ? -5.200 -1.395 14.406 1.00 87.56 90 ILE A C 1
ATOM 692 O O . ILE A 1 90 ? -3.992 -1.178 14.331 1.00 87.56 90 ILE A O 1
ATOM 696 N N . GLU A 1 91 ? -5.853 -1.388 15.558 1.00 75.38 91 GLU A N 1
ATOM 697 C CA . GLU A 1 91 ? -5.194 -1.353 16.864 1.00 75.38 91 GLU A CA 1
ATOM 698 C C . GLU A 1 91 ? -5.504 -2.661 17.600 1.00 75.38 91 GLU A C 1
ATOM 700 O O . GLU A 1 91 ? -6.498 -3.305 17.279 1.00 75.38 91 GLU A O 1
ATOM 705 N N . THR A 1 92 ? -4.633 -3.034 18.534 1.00 67.62 92 THR A N 1
ATOM 706 C CA . THR A 1 92 ? -4.687 -4.057 19.608 1.00 67.62 92 THR A CA 1
ATOM 707 C C . THR A 1 92 ? -5.551 -5.324 19.477 1.00 67.62 92 THR A C 1
ATOM 709 O O . THR A 1 92 ? -5.059 -6.404 19.782 1.00 67.62 92 THR A O 1
ATOM 712 N N . ASP A 1 93 ? -6.809 -5.235 19.053 1.00 70.19 93 ASP A N 1
ATOM 713 C CA . ASP A 1 93 ? -7.769 -6.347 19.040 1.00 70.19 93 ASP A CA 1
ATOM 714 C C . ASP A 1 93 ? -7.849 -7.065 17.682 1.00 70.19 93 ASP A C 1
ATOM 716 O O . ASP A 1 93 ? -8.652 -7.985 17.518 1.00 70.19 93 ASP A O 1
ATOM 720 N N . GLU A 1 94 ? -7.091 -6.592 16.684 1.00 74.62 94 GLU A N 1
ATOM 721 C CA . GLU A 1 94 ? -6.999 -7.075 15.291 1.00 74.62 94 GLU A CA 1
ATOM 722 C C . GLU A 1 94 ? -8.327 -7.198 14.511 1.00 74.62 94 GLU A C 1
ATOM 724 O O . GLU A 1 94 ? -8.344 -7.531 13.330 1.00 74.62 94 GLU A O 1
ATOM 729 N N . SER A 1 95 ? -9.450 -6.888 15.148 1.00 82.44 95 SER A N 1
ATOM 730 C CA . SER A 1 95 ? -10.818 -7.163 14.697 1.00 82.44 95 SER A CA 1
ATOM 731 C C . SER A 1 95 ? -11.607 -5.894 14.393 1.00 82.44 95 SER A C 1
ATOM 733 O O . SER A 1 95 ? -12.693 -5.948 13.824 1.00 82.44 95 SER A O 1
ATOM 735 N N . 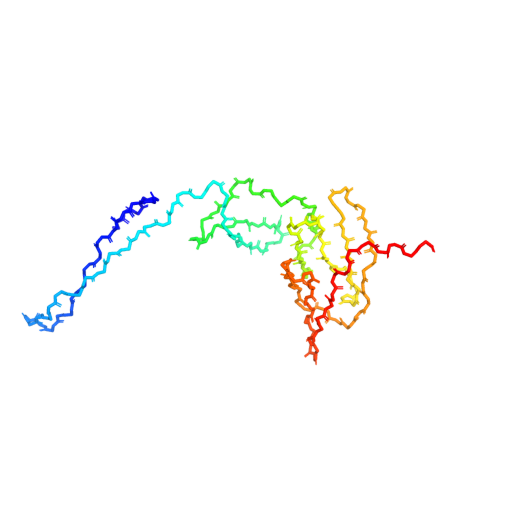THR A 1 96 ? -11.073 -4.726 14.744 1.00 86.69 96 THR A N 1
ATOM 736 C CA . THR A 1 96 ? -11.721 -3.441 14.482 1.00 86.69 96 THR A CA 1
ATOM 737 C C . THR A 1 96 ? -10.841 -2.592 13.580 1.00 86.69 96 THR A C 1
ATOM 739 O O . THR A 1 96 ? -9.706 -2.262 13.922 1.00 86.69 96 THR A O 1
ATOM 742 N N . VAL A 1 97 ? -11.390 -2.195 12.435 1.00 88.94 97 VAL A N 1
ATOM 743 C CA . VAL A 1 97 ? -10.760 -1.228 11.539 1.00 88.94 97 VAL A CA 1
ATOM 744 C C . VAL A 1 97 ? -11.177 0.173 11.972 1.00 88.94 97 VAL A C 1
ATOM 746 O O . VAL A 1 97 ? -12.367 0.492 12.070 1.00 88.94 97 VAL A O 1
ATOM 749 N N . PHE A 1 98 ? -10.190 1.032 12.197 1.00 88.94 98 PHE A N 1
ATOM 750 C CA . PHE A 1 98 ? -10.363 2.454 12.459 1.00 88.94 98 PHE A CA 1
ATOM 751 C C . PHE A 1 98 ? -10.008 3.266 11.221 1.00 88.94 98 PHE A C 1
ATOM 753 O O . PHE A 1 98 ? -9.096 2.912 10.479 1.00 88.94 98 PHE A O 1
ATOM 760 N N . ARG A 1 99 ? -10.703 4.388 11.030 1.00 89.06 99 ARG A N 1
ATOM 761 C CA . ARG A 1 99 ? -10.332 5.430 10.072 1.00 89.06 99 ARG A CA 1
ATOM 762 C C . ARG A 1 99 ? -9.854 6.669 10.829 1.00 89.06 99 ARG A C 1
ATOM 764 O O . ARG A 1 99 ? -10.519 7.116 11.764 1.00 89.06 99 ARG A O 1
ATOM 771 N N . ILE A 1 100 ? -8.716 7.217 10.430 1.00 87.69 100 ILE A N 1
ATOM 772 C CA . ILE A 1 100 ? -8.073 8.381 11.039 1.00 87.69 100 ILE A CA 1
ATOM 773 C C . ILE A 1 100 ? -7.956 9.467 9.970 1.00 87.69 100 ILE A C 1
ATOM 775 O O . ILE A 1 100 ? -7.501 9.197 8.858 1.00 87.69 100 ILE A O 1
ATOM 779 N N . ARG A 1 101 ? -8.415 10.681 10.276 1.00 85.69 101 ARG A N 1
ATOM 780 C CA . ARG A 1 101 ? -8.254 11.847 9.395 1.00 85.69 101 ARG A CA 1
ATOM 781 C C . ARG A 1 101 ? -6.858 12.445 9.528 1.00 85.69 101 ARG A C 1
ATOM 783 O O . ARG A 1 101 ? -6.153 12.224 10.508 1.00 85.69 101 ARG A O 1
ATOM 790 N N . LYS A 1 102 ? -6.522 13.332 8.592 1.00 81.00 102 LYS A N 1
ATOM 791 C CA . LYS A 1 102 ? -5.316 14.168 8.642 1.00 81.00 102 LYS A CA 1
ATOM 792 C C . LYS A 1 102 ? -5.141 14.964 9.947 1.00 81.00 102 LYS A C 1
ATOM 794 O O . LYS A 1 102 ? -4.014 15.189 10.365 1.00 81.00 102 LYS A O 1
ATOM 799 N N . ASP A 1 103 ? -6.232 15.379 10.592 1.00 81.25 103 ASP A N 1
ATOM 800 C CA . ASP A 1 103 ? -6.204 16.098 11.878 1.00 81.25 103 ASP A CA 1
ATOM 801 C C . ASP A 1 103 ? -5.976 15.181 13.099 1.00 81.25 103 ASP A C 1
ATOM 803 O O . ASP A 1 103 ? -5.956 15.656 14.232 1.00 81.25 103 ASP A O 1
ATOM 807 N N . GLY A 1 104 ? -5.817 13.871 12.880 1.00 81.44 104 GLY A N 1
ATOM 808 C CA . GLY A 1 104 ? -5.664 12.863 13.926 1.00 81.44 104 GLY A CA 1
ATOM 809 C C . GLY A 1 104 ? -6.985 12.375 14.525 1.00 81.44 104 GLY A C 1
ATOM 810 O O . GLY A 1 104 ? -6.969 11.470 15.359 1.00 81.44 104 GLY A O 1
ATOM 811 N N . SER A 1 105 ? -8.138 12.916 14.108 1.00 84.75 105 SER A N 1
ATOM 812 C CA . SER A 1 105 ? -9.437 12.433 14.583 1.00 84.75 105 SER A CA 1
ATOM 813 C C . SER A 1 105 ? -9.677 10.995 14.129 1.00 84.75 105 SER A C 1
ATOM 815 O O . SER A 1 105 ? -9.567 10.655 12.948 1.00 84.75 105 SER A O 1
ATOM 817 N N . LYS A 1 106 ? -9.996 10.137 15.098 1.00 87.25 106 LYS A N 1
ATOM 818 C CA . LYS A 1 106 ? -10.122 8.692 14.921 1.00 87.25 106 LYS A CA 1
ATOM 819 C C . LYS A 1 106 ? -11.570 8.258 15.088 1.00 87.25 106 LYS A C 1
ATOM 821 O O . LYS A 1 106 ? -12.220 8.595 16.073 1.00 87.25 106 LYS A O 1
ATOM 826 N N . PHE A 1 107 ? -12.052 7.460 14.142 1.00 88.06 107 PHE A N 1
ATOM 827 C CA . PHE A 1 107 ? -13.406 6.921 14.136 1.00 88.06 107 PHE A CA 1
ATOM 828 C C . PHE A 1 107 ? -13.365 5.418 13.902 1.00 88.06 107 PHE A C 1
ATOM 830 O O . PHE A 1 107 ? -12.596 4.924 13.076 1.00 88.06 107 PHE A O 1
ATOM 837 N N . ARG A 1 108 ? -14.234 4.686 14.594 1.00 88.56 108 ARG A N 1
ATOM 838 C CA . ARG A 1 108 ? -14.483 3.277 14.294 1.00 88.56 108 ARG A CA 1
ATOM 839 C C . ARG A 1 108 ? -15.119 3.172 12.906 1.00 88.56 108 ARG A C 1
ATOM 841 O O . ARG A 1 108 ? -16.055 3.915 12.616 1.00 88.56 108 ARG A O 1
ATOM 848 N N . PHE A 1 109 ? -14.584 2.311 12.044 1.00 87.94 109 PHE A N 1
ATOM 849 C CA . PHE A 1 109 ? -15.065 2.150 10.672 1.00 87.94 109 PHE A CA 1
ATOM 850 C C . PHE A 1 109 ? -15.857 0.855 10.493 1.00 87.94 109 PHE A C 1
ATOM 852 O O . PHE A 1 109 ? -16.997 0.904 10.039 1.00 87.94 109 PHE A O 1
ATOM 859 N N . LEU A 1 110 ? -15.265 -0.286 10.848 1.00 87.19 110 LEU A N 1
ATOM 860 C CA . LEU A 1 110 ? -15.880 -1.596 10.653 1.00 87.19 110 LEU A CA 1
ATOM 861 C C . LEU A 1 110 ? -15.359 -2.599 11.679 1.00 87.19 110 LEU A C 1
ATOM 863 O O . LEU A 1 110 ? -14.162 -2.629 11.959 1.00 87.19 110 LEU A O 1
ATOM 867 N N . ASP A 1 111 ? -16.260 -3.457 12.149 1.00 85.62 111 ASP A N 1
ATOM 868 C CA . ASP A 1 111 ? -15.923 -4.642 12.932 1.00 85.62 111 ASP A CA 1
ATOM 869 C C . ASP A 1 111 ? -15.872 -5.872 12.029 1.00 85.62 111 ASP A C 1
ATOM 871 O O . ASP A 1 111 ? -16.749 -6.090 11.191 1.00 85.62 111 ASP A O 1
ATOM 875 N N . THR A 1 112 ? -14.831 -6.672 12.195 1.00 80.38 112 THR A N 1
ATOM 876 C CA . THR A 1 112 ? -14.507 -7.835 11.373 1.00 80.38 112 THR A CA 1
ATOM 877 C C . THR A 1 112 ? -13.768 -8.883 12.218 1.00 80.38 112 THR A C 1
ATOM 879 O O . THR A 1 112 ? -13.547 -8.715 13.413 1.00 80.38 112 THR A O 1
ATOM 882 N N . VAL A 1 113 ? -13.420 -10.014 11.612 1.00 80.44 113 VAL A N 1
ATOM 883 C CA . VAL A 1 113 ? -12.423 -10.950 12.153 1.00 80.44 113 VAL A CA 1
ATOM 884 C C . VAL A 1 113 ? -11.006 -10.377 12.028 1.00 80.44 113 VAL A C 1
ATOM 886 O O . VAL A 1 113 ? -10.812 -9.361 11.363 1.00 80.44 113 VAL A O 1
ATOM 889 N N . THR A 1 114 ? -10.028 -11.055 12.632 1.00 88.06 114 THR A N 1
ATOM 890 C CA . THR A 1 114 ? -8.590 -10.745 12.590 1.00 88.06 114 THR A CA 1
ATOM 891 C C . THR A 1 114 ? -8.121 -10.312 11.202 1.00 88.06 114 THR A C 1
ATOM 893 O O . THR A 1 114 ? -8.199 -11.085 10.245 1.00 88.06 114 THR A O 1
ATOM 896 N N . VAL A 1 115 ? -7.672 -9.068 11.064 1.00 88.06 115 VAL A N 1
ATOM 897 C CA . VAL A 1 115 ? -7.259 -8.482 9.787 1.00 88.06 115 VAL A CA 1
ATOM 898 C C . VAL A 1 115 ? -5.751 -8.603 9.609 1.00 88.06 115 VAL A C 1
ATOM 900 O O . VAL A 1 115 ? -4.985 -8.008 10.359 1.00 88.06 115 VAL A O 1
ATOM 903 N N . HIS A 1 116 ? -5.339 -9.288 8.543 1.00 87.69 116 HIS A N 1
ATOM 904 C CA . HIS A 1 116 ? -3.930 -9.438 8.161 1.00 87.69 116 HIS A CA 1
ATOM 905 C C . HIS A 1 116 ? -3.515 -8.481 7.051 1.00 87.69 116 HIS A C 1
ATOM 907 O O . HIS A 1 116 ? -2.372 -8.035 7.004 1.00 87.69 116 HIS A O 1
ATOM 913 N N . PHE A 1 117 ? -4.439 -8.147 6.147 1.00 87.94 117 PHE A N 1
ATOM 914 C CA . PHE A 1 117 ? -4.150 -7.244 5.037 1.00 87.94 117 PHE A CA 1
ATOM 915 C C . PHE A 1 117 ? -5.283 -6.254 4.807 1.00 87.94 117 PHE A C 1
ATOM 917 O O . PHE A 1 117 ? -6.464 -6.607 4.820 1.00 87.94 117 PHE A O 1
ATOM 924 N N . LEU A 1 118 ? -4.885 -5.018 4.520 1.00 90.31 118 LEU A N 1
ATOM 925 C CA . LEU A 1 118 ? -5.757 -3.946 4.073 1.00 90.31 118 LEU A CA 1
ATOM 926 C C . LEU A 1 118 ? -5.273 -3.452 2.713 1.00 90.31 118 LEU A C 1
ATOM 928 O O . LEU A 1 118 ? -4.085 -3.207 2.515 1.00 90.31 118 LEU A O 1
ATOM 932 N N . ALA A 1 119 ? -6.202 -3.276 1.784 1.00 91.31 119 ALA A N 1
ATOM 933 C CA . ALA A 1 119 ? -5.935 -2.632 0.508 1.00 91.31 119 ALA A CA 1
ATOM 934 C C . ALA A 1 119 ? -7.094 -1.710 0.147 1.00 91.31 119 ALA A C 1
ATOM 936 O O . ALA A 1 119 ? -8.247 -1.985 0.471 1.00 91.31 119 ALA A O 1
ATOM 937 N N . ILE A 1 120 ? -6.800 -0.621 -0.554 1.00 89.38 120 ILE A N 1
ATOM 938 C CA . ILE A 1 120 ? -7.814 0.328 -0.994 1.00 89.38 120 ILE A CA 1
ATOM 939 C C . ILE A 1 120 ? -7.773 0.468 -2.508 1.00 89.38 120 ILE A C 1
ATOM 941 O O . ILE A 1 120 ? -6.711 0.489 -3.129 1.00 89.38 120 ILE A O 1
ATOM 945 N N . MET A 1 121 ? -8.953 0.569 -3.106 1.00 87.75 121 MET A N 1
ATOM 946 C CA . MET A 1 121 ? -9.146 0.863 -4.516 1.00 87.75 121 MET A CA 1
ATOM 947 C C . MET A 1 121 ? -9.913 2.183 -4.639 1.00 87.75 121 MET A C 1
ATOM 949 O O . MET A 1 121 ? -11.142 2.165 -4.777 1.00 87.75 121 MET A O 1
ATOM 953 N N . PRO A 1 122 ? -9.217 3.336 -4.610 1.00 81.69 122 PRO A N 1
ATOM 954 C CA . PRO A 1 122 ? -9.863 4.648 -4.545 1.00 81.69 122 PRO A CA 1
ATOM 955 C C . PRO A 1 122 ? -10.801 4.901 -5.726 1.00 81.69 122 PRO A C 1
ATOM 957 O O . PRO A 1 122 ? -11.920 5.372 -5.551 1.00 81.69 122 PRO A O 1
ATOM 960 N N . LYS A 1 123 ? -10.403 4.474 -6.934 1.00 82.88 123 LYS A N 1
ATOM 961 C CA . LYS A 1 123 ? -11.207 4.602 -8.163 1.00 82.88 123 LYS A CA 1
ATOM 962 C C . LYS A 1 123 ? -12.594 3.957 -8.057 1.00 82.88 123 LYS A C 1
ATOM 964 O O . LYS A 1 123 ? -13.531 4.420 -8.701 1.00 82.88 123 LYS A O 1
ATOM 969 N N . TYR A 1 124 ? -12.715 2.885 -7.280 1.00 84.62 124 TYR A N 1
ATOM 970 C CA . TYR A 1 124 ? -13.969 2.155 -7.100 1.00 84.62 124 TYR A CA 1
ATOM 971 C C . TYR A 1 124 ? -14.635 2.453 -5.756 1.00 84.62 124 TYR A C 1
ATOM 973 O O . TYR A 1 124 ? -15.717 1.931 -5.501 1.00 84.62 124 TYR A O 1
ATOM 981 N N . ALA A 1 125 ? -14.010 3.292 -4.921 1.00 86.69 125 ALA A N 1
ATOM 982 C CA . ALA A 1 125 ? -14.407 3.538 -3.543 1.00 86.69 125 ALA A CA 1
ATOM 983 C C . ALA A 1 125 ? -14.633 2.213 -2.797 1.00 86.69 125 ALA A C 1
ATOM 985 O O . ALA A 1 125 ? -15.720 1.947 -2.292 1.00 86.69 125 ALA A O 1
ATOM 986 N N . VAL A 1 126 ? -13.625 1.336 -2.791 1.00 89.56 126 VAL A N 1
ATOM 987 C CA . VAL A 1 126 ? -13.681 0.030 -2.118 1.00 89.56 126 VAL A CA 1
ATOM 988 C C . VAL A 1 126 ? -12.452 -0.154 -1.242 1.00 89.56 126 VAL A C 1
ATOM 990 O O . VAL A 1 126 ? -11.336 0.124 -1.678 1.00 89.56 126 VAL A O 1
ATOM 993 N N . ILE A 1 127 ? -12.663 -0.678 -0.039 1.00 90.62 127 ILE A N 1
ATOM 994 C CA . ILE A 1 127 ? -11.618 -1.240 0.813 1.00 90.62 127 ILE A CA 1
ATOM 995 C C . ILE A 1 127 ? -11.736 -2.764 0.806 1.00 90.62 127 ILE A C 1
ATOM 997 O O . ILE A 1 127 ? -12.833 -3.320 0.864 1.00 90.62 127 ILE A O 1
ATOM 1001 N N . ILE A 1 128 ? -10.598 -3.431 0.683 1.00 92.56 128 ILE A N 1
ATOM 1002 C CA . ILE A 1 128 ? -10.459 -4.879 0.744 1.00 92.56 128 ILE A CA 1
ATOM 1003 C C . ILE A 1 128 ? -9.784 -5.213 2.067 1.00 92.56 128 ILE A C 1
ATOM 1005 O O . ILE A 1 128 ? -8.764 -4.619 2.421 1.00 92.56 128 ILE A O 1
ATOM 1009 N N . ILE A 1 129 ? -10.364 -6.172 2.772 1.00 92.12 129 ILE A N 1
ATOM 1010 C CA . ILE A 1 129 ? -9.912 -6.651 4.070 1.00 92.12 129 ILE A CA 1
ATOM 1011 C C . ILE A 1 129 ? -9.706 -8.152 3.927 1.00 92.12 129 ILE A C 1
ATOM 1013 O O . ILE A 1 129 ? -10.638 -8.864 3.548 1.00 92.12 129 ILE A O 1
ATOM 1017 N N . ALA A 1 130 ? -8.496 -8.628 4.196 1.00 91.06 130 ALA A N 1
ATOM 1018 C CA . ALA A 1 130 ? -8.197 -10.052 4.194 1.00 91.06 130 ALA A CA 1
ATOM 1019 C C . ALA A 1 130 ? -7.842 -10.532 5.601 1.00 91.06 130 ALA A C 1
ATOM 1021 O O . ALA A 1 130 ? -7.057 -9.905 6.317 1.00 91.06 130 ALA A O 1
ATOM 1022 N N . SER A 1 131 ? -8.416 -11.676 5.941 1.00 88.56 131 SER A N 1
ATOM 1023 C CA . SER A 1 131 ? -8.298 -12.384 7.212 1.00 88.56 131 SER A CA 1
ATOM 1024 C C . SER A 1 131 ? -7.951 -13.851 6.942 1.00 88.56 131 SER A C 1
ATOM 1026 O O . SER A 1 131 ? -7.878 -14.261 5.784 1.00 88.56 131 SER A O 1
ATOM 1028 N N . ASP A 1 132 ? -7.783 -14.668 7.986 1.00 84.88 132 ASP A N 1
ATOM 1029 C CA . ASP A 1 132 ? -7.362 -16.077 7.851 1.00 84.88 132 ASP A CA 1
ATOM 1030 C C . ASP A 1 132 ? -8.236 -16.916 6.899 1.00 84.88 132 ASP A C 1
ATOM 1032 O O . ASP A 1 132 ? -7.740 -17.804 6.208 1.00 84.88 132 ASP A O 1
ATOM 1036 N N . TYR A 1 133 ? -9.541 -16.634 6.847 1.00 85.81 133 TYR A N 1
ATOM 1037 C CA . TYR A 1 133 ? -10.513 -17.467 6.123 1.00 85.81 133 TYR A CA 1
ATOM 1038 C C . TYR A 1 133 ? -11.455 -16.683 5.208 1.00 85.81 133 TYR A C 1
ATOM 1040 O O . TYR A 1 133 ? -12.329 -17.275 4.574 1.00 85.81 133 TYR A O 1
ATOM 1048 N N . ILE A 1 134 ? -11.330 -15.356 5.155 1.00 88.19 134 ILE A N 1
ATOM 1049 C CA . ILE A 1 134 ? -12.269 -14.511 4.419 1.00 88.19 134 ILE A CA 1
ATOM 1050 C C . ILE A 1 134 ? -11.570 -13.306 3.800 1.00 88.19 134 ILE A C 1
ATOM 1052 O O . ILE A 1 134 ? -10.677 -12.702 4.391 1.00 88.19 134 ILE A O 1
ATOM 1056 N N . ILE A 1 135 ? -12.018 -12.956 2.595 1.00 91.06 135 ILE A N 1
ATOM 1057 C CA . ILE A 1 135 ? -11.687 -11.702 1.928 1.00 91.06 135 ILE A CA 1
ATOM 1058 C C . ILE A 1 135 ? -12.992 -10.928 1.787 1.00 91.06 135 ILE A C 1
ATOM 1060 O O . ILE A 1 135 ? -13.914 -11.364 1.096 1.00 91.06 135 ILE A O 1
ATOM 1064 N N . LEU A 1 136 ? -13.073 -9.788 2.460 1.00 89.44 136 LEU A N 1
ATOM 1065 C CA . LEU A 1 136 ? -14.208 -8.881 2.414 1.00 89.44 136 LEU A CA 1
ATOM 1066 C C . LEU A 1 136 ? -13.874 -7.704 1.504 1.00 89.44 136 LEU A C 1
ATOM 1068 O O . LEU A 1 136 ? -12.793 -7.125 1.589 1.00 89.44 136 LEU A O 1
ATOM 1072 N N . SER A 1 137 ? -14.821 -7.322 0.653 1.00 90.81 137 SER A N 1
ATOM 1073 C CA . SER A 1 137 ? -14.773 -6.062 -0.081 1.00 90.81 137 SER A CA 1
ATOM 1074 C C . SER A 1 137 ? -15.922 -5.178 0.389 1.00 90.81 137 SER A C 1
ATOM 1076 O O . SER A 1 137 ? -17.095 -5.537 0.291 1.00 90.81 137 SER A O 1
ATOM 1078 N N . TYR A 1 138 ? -15.582 -4.020 0.946 1.00 88.69 138 TYR A N 1
ATOM 1079 C CA . TYR A 1 138 ? -16.552 -3.067 1.462 1.00 88.69 138 TYR A CA 1
ATOM 1080 C C . TYR A 1 138 ? -16.519 -1.793 0.631 1.00 88.69 138 TYR A C 1
ATOM 1082 O O . TYR A 1 138 ? -15.459 -1.220 0.376 1.00 88.69 138 TYR A O 1
ATOM 1090 N N . ARG A 1 139 ? -17.692 -1.326 0.206 1.00 87.19 139 ARG A N 1
ATOM 1091 C CA . ARG A 1 139 ? -17.805 -0.068 -0.527 1.00 87.19 139 ARG A CA 1
ATOM 1092 C C . ARG A 1 139 ? -17.678 1.102 0.446 1.00 87.19 139 ARG A C 1
ATOM 1094 O O . ARG A 1 139 ? -18.502 1.269 1.337 1.00 87.19 139 ARG A O 1
ATOM 1101 N N . LEU A 1 140 ? -16.677 1.942 0.230 1.00 82.38 140 LEU A N 1
ATOM 1102 C CA . LEU A 1 140 ? -16.500 3.236 0.871 1.00 82.38 140 LEU A CA 1
ATOM 1103 C C . LEU A 1 140 ? -17.594 4.179 0.357 1.00 82.38 140 LEU A C 1
ATOM 1105 O O . LEU A 1 140 ? -17.426 4.911 -0.614 1.00 82.38 140 LEU A O 1
ATOM 1109 N N . THR A 1 141 ? -18.775 4.121 0.962 1.00 67.88 141 THR A N 1
ATOM 1110 C CA . THR A 1 141 ? -19.806 5.129 0.725 1.00 67.88 141 THR A CA 1
ATOM 1111 C C . THR A 1 141 ? -19.309 6.445 1.306 1.00 67.88 141 THR A C 1
ATOM 1113 O O . THR A 1 141 ? -19.128 6.562 2.520 1.00 67.88 141 THR A O 1
ATOM 1116 N N . SER A 1 142 ? -19.082 7.447 0.461 1.00 50.66 142 SER A N 1
ATOM 1117 C CA . SER A 1 142 ? -18.960 8.815 0.948 1.00 50.66 142 SER A CA 1
ATOM 1118 C C . SER A 1 142 ? -20.219 9.171 1.758 1.00 50.66 142 SER A C 1
ATOM 1120 O O . SER A 1 142 ? -21.333 8.916 1.305 1.00 50.66 142 SER A O 1
ATOM 1122 N N . SER A 1 143 ? -20.028 9.785 2.928 1.00 42.12 143 SER A N 1
ATOM 1123 C CA . SER A 1 143 ? -20.953 10.759 3.533 1.00 42.12 143 SER A CA 1
ATOM 1124 C C . SER A 1 143 ? -22.369 10.322 3.958 1.00 42.12 143 SER A C 1
ATOM 1126 O O . SER A 1 143 ? -23.335 10.987 3.596 1.00 42.12 143 SER A O 1
ATOM 1128 N N . PHE A 1 144 ? -22.519 9.314 4.816 1.00 39.00 144 PHE A N 1
ATOM 1129 C CA . PHE A 1 144 ? -23.590 9.374 5.822 1.00 39.00 144 PHE A CA 1
ATOM 1130 C C . PHE A 1 144 ? -22.973 9.107 7.192 1.00 39.00 144 PHE A C 1
ATOM 1132 O O . PHE A 1 144 ? -22.848 7.963 7.618 1.00 39.00 144 PHE A O 1
ATOM 1139 N N . ASP A 1 145 ? -22.538 10.181 7.857 1.00 37.88 145 ASP A N 1
ATOM 1140 C CA . ASP A 1 145 ? -22.511 10.173 9.316 1.00 37.88 145 ASP A CA 1
ATOM 1141 C C . ASP A 1 145 ? -23.972 10.024 9.744 1.00 37.88 145 ASP A C 1
ATOM 1143 O O . ASP A 1 145 ? -24.806 10.892 9.475 1.00 37.88 145 ASP A O 1
ATOM 1147 N N . GLN A 1 146 ? -24.307 8.872 10.312 1.00 33.41 146 GLN A N 1
ATOM 1148 C CA . GLN A 1 146 ? -25.589 8.706 10.967 1.00 33.41 146 GLN A CA 1
ATOM 1149 C C . GLN A 1 146 ? -25.488 9.477 12.288 1.00 33.41 146 GLN A C 1
ATOM 1151 O O . GLN A 1 146 ? -24.772 9.053 13.193 1.00 33.41 146 GLN A O 1
ATOM 1156 N N . VAL A 1 147 ? -26.107 10.661 12.318 1.00 35.97 147 VAL A N 1
ATOM 1157 C CA . VAL A 1 147 ? -26.329 11.457 13.537 1.00 35.97 147 VAL A CA 1
ATOM 1158 C C . VAL A 1 147 ? -27.244 10.689 14.483 1.00 35.97 147 VAL A C 1
ATOM 1160 O O . VAL A 1 147 ? -28.229 10.099 13.978 1.00 35.97 147 VAL A O 1
#

Organism: Toxocara canis (NCBI:txid6265)

Secondary structure (DSSP, 8-state):
-----TT-EEEEEE--EETTEEPPPEEEEEEPPP--SS-SS-EEEEETTEEEEE-TTS-B-TT---SSPPPSSTTS-EEEETTTTEEEEE-TTSSEEEEE-TT--EEEEEE-S---EEEEEGGGTEEEEE-SS-EEEEE--------

pLDDT: mean 79.69, std 12.37, range [33.41, 95.5]

Radius of gyration: 21.96 Å; chains: 1; bounding box: 60×36×54 Å

Sequence (147 aa):
MVSVSPGVQYHATVRACVMTVCSPFASAINSAFAPFNEPPFVLFNRTDDGIDFFDSLGLPLEQYEIGSPLPVEPTSPFVVDPTTQWLYTIETDESTVFRIRKDGSKFRFLDTVTVHFLAIMPKYAVIIIASDYIILSYRLTSSFDQV

Foldseek 3Di:
DDDADAQDKDKDWDWDDDPHDIDPIDIDIDTHHHPDPDAPDWDWDQDQVGIWIAGPVRHTDDDDDQLADDDPHVPWEWDAQPVQRWIWTDDDPQFWIWIAHSVRDIDTDDGGPRFDYWDADNVQQWIWTDDPPDIDIDHNDPDDPPD

InterPro domains:
  IPR057329 Rol-3, five-bladed beta-propeller [PF25494] (39-147)